Protein AF-A0A2V7TEQ4-F1 (afdb_monomer_lite)

Radius of gyration: 14.79 Å; chains: 1; bounding box: 34×39×38 Å

Structure (mmCIF, N/CA/C/O backbone):
data_AF-A0A2V7TEQ4-F1
#
_entry.id   AF-A0A2V7TEQ4-F1
#
loop_
_atom_site.group_PDB
_atom_site.id
_atom_site.type_symbol
_atom_site.label_atom_id
_atom_site.label_alt_id
_atom_site.label_comp_id
_atom_site.label_asym_id
_atom_site.label_entity_id
_atom_site.label_seq_id
_atom_site.pdbx_PDB_ins_code
_atom_site.Cartn_x
_atom_site.Cartn_y
_atom_site.Cartn_z
_atom_site.occupancy
_atom_site.B_iso_or_equiv
_atom_site.auth_seq_id
_atom_site.auth_comp_id
_atom_site.auth_asym_id
_atom_site.auth_atom_id
_atom_site.pdbx_PDB_model_num
ATOM 1 N N . PHE A 1 1 ? 14.696 -9.945 -0.277 1.00 48.03 1 PHE A N 1
ATOM 2 C CA . PHE A 1 1 ? 14.334 -10.786 0.882 1.00 48.03 1 PHE A CA 1
ATOM 3 C C . PHE A 1 1 ? 12.868 -10.539 1.222 1.00 48.03 1 PHE A C 1
ATOM 5 O O . PHE A 1 1 ? 12.491 -9.382 1.349 1.00 48.03 1 PHE A O 1
ATOM 12 N N . MET A 1 2 ? 12.035 -11.580 1.313 1.00 58.69 2 MET A N 1
ATOM 13 C CA . MET A 1 2 ? 10.658 -11.466 1.815 1.00 58.69 2 MET A CA 1
ATOM 14 C C . MET A 1 2 ? 10.621 -12.057 3.222 1.00 58.69 2 MET A C 1
ATOM 16 O O . MET A 1 2 ? 10.683 -13.272 3.383 1.00 58.69 2 MET A O 1
ATOM 20 N N . SER A 1 3 ? 10.546 -11.209 4.248 1.00 70.94 3 SER A N 1
ATOM 21 C CA . SER A 1 3 ? 10.303 -11.689 5.609 1.00 70.94 3 SER A CA 1
ATOM 22 C C . SER A 1 3 ? 8.837 -12.094 5.739 1.00 70.94 3 SER A C 1
ATOM 24 O O . SER A 1 3 ? 7.947 -11.245 5.646 1.00 70.94 3 SER A O 1
ATOM 26 N N . GLY A 1 4 ? 8.582 -13.382 5.985 1.00 75.25 4 GLY A N 1
ATOM 27 C CA . GLY A 1 4 ? 7.230 -13.884 6.244 1.00 75.25 4 GLY A CA 1
ATOM 28 C C . GLY A 1 4 ? 6.576 -13.202 7.449 1.00 75.25 4 GLY A C 1
ATOM 29 O O . GLY A 1 4 ? 5.376 -12.944 7.429 1.00 75.25 4 GLY A O 1
ATOM 30 N N . LEU A 1 5 ? 7.363 -12.824 8.464 1.00 74.81 5 LEU A N 1
ATOM 31 C CA . LEU A 1 5 ? 6.860 -12.107 9.638 1.00 74.81 5 LEU A CA 1
ATOM 32 C C . LEU A 1 5 ? 6.445 -10.670 9.302 1.00 74.81 5 LEU A C 1
ATOM 34 O O . LEU A 1 5 ? 5.394 -10.219 9.750 1.00 74.81 5 LEU A O 1
ATOM 38 N N . TYR A 1 6 ? 7.225 -9.963 8.477 1.00 82.25 6 TYR A N 1
ATOM 39 C CA . TYR A 1 6 ? 6.864 -8.610 8.047 1.00 82.25 6 TYR A CA 1
ATOM 40 C C . TYR A 1 6 ? 5.597 -8.615 7.186 1.00 82.25 6 TYR A C 1
ATOM 42 O O . TYR A 1 6 ? 4.725 -7.769 7.367 1.00 82.25 6 TYR A O 1
ATOM 50 N N . PHE A 1 7 ? 5.460 -9.590 6.281 1.00 86.25 7 PHE A N 1
ATOM 51 C CA . PHE A 1 7 ? 4.238 -9.745 5.493 1.00 86.25 7 PHE A CA 1
ATOM 52 C C . PHE A 1 7 ? 3.020 -10.054 6.372 1.00 86.25 7 PHE A C 1
ATOM 54 O O . PHE A 1 7 ? 2.007 -9.369 6.260 1.00 86.25 7 PHE A O 1
ATOM 61 N N . ARG A 1 8 ? 3.144 -11.008 7.305 1.00 86.69 8 ARG A N 1
ATOM 62 C CA . ARG A 1 8 ? 2.077 -11.332 8.265 1.00 86.69 8 ARG A CA 1
ATOM 63 C C . ARG A 1 8 ? 1.673 -10.131 9.115 1.00 86.69 8 ARG A C 1
ATOM 65 O O . ARG A 1 8 ? 0.485 -9.930 9.320 1.00 86.69 8 ARG A O 1
ATOM 72 N N . GLY A 1 9 ? 2.630 -9.316 9.563 1.00 92.44 9 GLY A N 1
ATOM 73 C CA . GLY A 1 9 ? 2.330 -8.097 10.316 1.00 92.44 9 GLY A CA 1
ATOM 74 C C . GLY A 1 9 ? 1.507 -7.091 9.519 1.00 92.44 9 GLY A C 1
ATOM 75 O O . GLY A 1 9 ? 0.514 -6.588 10.034 1.00 92.44 9 GLY A O 1
ATOM 76 N N . LYS A 1 10 ? 1.859 -6.863 8.247 1.00 94.31 10 LYS A N 1
ATOM 77 C CA . LYS A 1 10 ? 1.076 -6.002 7.345 1.00 94.31 10 LYS A CA 1
ATOM 78 C C . LYS A 1 10 ? -0.349 -6.511 7.176 1.00 94.31 10 LYS A C 1
ATOM 80 O O . LYS A 1 10 ? -1.282 -5.734 7.324 1.00 94.31 10 LYS A O 1
ATOM 85 N N . LEU A 1 11 ? -0.506 -7.805 6.892 1.00 94.81 11 LEU A N 1
ATOM 86 C CA . LEU A 1 11 ? -1.821 -8.390 6.645 1.00 94.81 11 LEU A CA 1
ATOM 87 C C . LEU A 1 11 ? -2.694 -8.395 7.905 1.00 94.81 11 LEU A C 1
ATOM 89 O O . LEU A 1 11 ? -3.860 -8.031 7.825 1.00 94.81 11 LEU A O 1
ATOM 93 N N . ALA A 1 12 ? -2.129 -8.742 9.066 1.00 95.81 12 ALA A N 1
ATOM 94 C CA . ALA A 1 12 ? -2.849 -8.722 10.339 1.00 95.81 12 ALA A CA 1
ATOM 95 C C . ALA A 1 12 ? -3.337 -7.312 10.697 1.00 95.81 12 ALA A C 1
ATOM 97 O O . ALA A 1 12 ? -4.482 -7.140 11.096 1.00 95.81 12 ALA A O 1
ATOM 98 N N . TYR A 1 13 ? -2.483 -6.304 10.513 1.00 97.69 13 TYR A N 1
ATOM 99 C CA . TYR A 1 13 ? -2.847 -4.914 10.759 1.00 97.69 13 TYR A CA 1
ATOM 100 C C . TYR A 1 13 ? -3.896 -4.409 9.765 1.00 97.69 13 TYR A C 1
ATOM 102 O O . TYR A 1 13 ? -4.918 -3.879 10.182 1.00 97.69 13 TYR A O 1
ATOM 110 N N . ALA A 1 14 ? -3.691 -4.629 8.462 1.00 97.12 14 ALA A N 1
ATOM 111 C CA . ALA A 1 14 ? -4.659 -4.232 7.442 1.00 97.12 14 ALA A CA 1
ATOM 112 C C . ALA A 1 14 ? -6.029 -4.883 7.679 1.00 97.12 14 ALA A C 1
ATOM 114 O O . ALA A 1 14 ? -7.043 -4.210 7.587 1.00 97.12 14 ALA A O 1
ATOM 115 N N . SER A 1 15 ? -6.063 -6.161 8.065 1.00 96.25 15 SER A N 1
ATOM 116 C CA . SER A 1 15 ? -7.318 -6.867 8.367 1.00 96.25 15 SER A CA 1
ATOM 117 C C . SER A 1 15 ? -8.034 -6.321 9.605 1.00 96.25 15 SER A C 1
ATOM 119 O O . SER A 1 15 ? -9.249 -6.433 9.693 1.00 96.25 15 SER A O 1
ATOM 121 N N . ALA A 1 16 ? -7.297 -5.756 10.565 1.00 97.50 16 ALA A N 1
ATOM 122 C CA . ALA A 1 16 ? -7.873 -5.211 11.791 1.00 97.50 16 ALA A CA 1
ATOM 123 C C . ALA A 1 16 ? -8.455 -3.799 11.613 1.00 97.50 16 ALA A C 1
ATOM 125 O O . ALA A 1 16 ? -9.389 -3.448 12.328 1.00 97.50 16 ALA A O 1
ATOM 126 N N . PHE A 1 17 ? -7.900 -2.996 10.696 1.00 97.75 17 PHE A N 1
ATOM 127 C CA . PHE A 1 17 ? -8.203 -1.560 10.608 1.00 97.75 17 PHE A CA 1
ATOM 128 C C . PHE A 1 17 ? -8.686 -1.082 9.231 1.00 97.75 17 PHE A C 1
ATOM 130 O O . PHE A 1 17 ? -9.100 0.066 9.107 1.00 97.75 17 PHE A O 1
ATOM 137 N N . ALA A 1 18 ? -8.649 -1.912 8.182 1.00 96.12 18 ALA A N 1
ATOM 138 C CA . ALA A 1 18 ? -9.188 -1.509 6.887 1.00 96.12 18 ALA A CA 1
ATOM 139 C C . ALA A 1 18 ? -10.696 -1.235 6.992 1.00 96.12 18 ALA A C 1
ATOM 141 O O . ALA A 1 18 ? -11.470 -2.107 7.380 1.00 96.12 18 ALA A O 1
ATOM 142 N N . ASN A 1 19 ? -11.097 -0.032 6.584 1.00 95.50 19 ASN A N 1
ATOM 143 C CA . ASN A 1 19 ? -12.488 0.401 6.499 1.00 95.50 19 ASN A CA 1
ATOM 144 C C . ASN A 1 19 ? -12.773 0.933 5.081 1.00 95.50 19 ASN A C 1
ATOM 146 O O . ASN A 1 19 ? -12.804 2.149 4.879 1.00 95.50 19 ASN A O 1
ATOM 150 N N . PRO A 1 20 ? -12.843 0.047 4.069 1.00 93.94 20 PRO A N 1
ATOM 151 C CA . PRO A 1 20 ? -13.068 0.460 2.689 1.00 93.94 20 PRO A CA 1
ATOM 152 C C . PRO A 1 20 ? -14.452 1.095 2.485 1.00 93.94 20 PRO A C 1
ATOM 154 O O . PRO A 1 20 ? -15.415 0.629 3.095 1.00 93.94 20 PRO A O 1
ATOM 157 N N . PRO A 1 21 ? -14.587 2.068 1.564 1.00 90.62 21 PRO A N 1
ATOM 158 C CA . PRO A 1 21 ? -15.889 2.462 1.032 1.00 90.62 21 PRO A CA 1
ATOM 159 C C . PRO A 1 21 ? -16.623 1.277 0.391 1.00 90.62 21 PRO A C 1
ATOM 161 O O . PRO A 1 21 ? -15.996 0.312 -0.062 1.00 90.62 21 PRO A O 1
ATOM 164 N N . ASP A 1 22 ? -17.949 1.376 0.290 1.00 86.81 22 ASP A N 1
ATOM 165 C CA . ASP A 1 22 ? -18.775 0.341 -0.334 1.00 86.81 22 ASP A CA 1
ATOM 166 C C . ASP A 1 22 ? -18.279 -0.000 -1.750 1.00 86.81 22 ASP A C 1
ATOM 168 O O . ASP A 1 22 ? -18.045 0.869 -2.590 1.00 86.81 22 ASP A O 1
ATOM 172 N N . GLY A 1 23 ? -18.110 -1.297 -2.020 1.00 82.81 23 GLY A N 1
ATOM 173 C CA . GLY A 1 23 ? -17.619 -1.798 -3.308 1.00 82.81 23 GLY A CA 1
ATOM 174 C C . GLY A 1 23 ? -16.093 -1.807 -3.477 1.00 82.81 23 GLY A C 1
ATOM 175 O O . GLY A 1 23 ? -15.613 -2.337 -4.480 1.00 82.81 23 GLY A O 1
ATOM 176 N N . CYS A 1 24 ? -15.321 -1.300 -2.509 1.00 86.31 24 CYS A N 1
ATOM 177 C CA . CYS A 1 24 ? -13.861 -1.425 -2.494 1.00 86.31 24 CYS A CA 1
ATOM 178 C C . CYS A 1 24 ? -13.407 -2.720 -1.795 1.00 86.31 24 CYS A C 1
ATOM 180 O O . CYS A 1 24 ? -13.965 -3.127 -0.781 1.00 86.31 24 CYS A O 1
ATOM 182 N N . LEU A 1 25 ? -12.324 -3.341 -2.281 1.00 82.00 25 LEU A N 1
ATOM 183 C CA . LEU A 1 25 ? -11.734 -4.541 -1.653 1.00 82.00 25 LEU A CA 1
ATOM 184 C C . LEU A 1 25 ? -10.993 -4.242 -0.332 1.00 82.00 25 LEU A C 1
ATOM 186 O O . LEU A 1 25 ? -10.750 -5.149 0.462 1.00 82.00 25 LEU A O 1
ATOM 190 N N . GLY A 1 26 ? -10.588 -2.988 -0.110 1.00 92.56 26 GLY A N 1
ATOM 191 C CA . GLY A 1 26 ? -9.902 -2.511 1.097 1.00 92.56 26 GLY A CA 1
ATOM 192 C C . GLY A 1 26 ? -8.420 -2.864 1.193 1.00 92.56 26 GLY A C 1
ATOM 193 O O . GLY A 1 26 ? -7.595 -1.970 1.374 1.00 92.56 26 GLY A O 1
ATOM 194 N N . ILE A 1 27 ? -8.051 -4.141 1.056 1.00 96.25 27 ILE A N 1
ATOM 195 C CA . ILE A 1 27 ? -6.661 -4.596 1.210 1.00 96.25 27 ILE A CA 1
ATOM 196 C C . ILE A 1 27 ? -6.068 -4.968 -0.147 1.00 96.25 27 ILE A C 1
ATOM 198 O O . ILE A 1 27 ? -6.585 -5.828 -0.860 1.00 96.25 27 ILE A O 1
ATOM 202 N N . HIS A 1 28 ? -4.922 -4.366 -0.468 1.00 95.69 28 HIS A N 1
ATOM 203 C CA . HIS A 1 28 ? -4.198 -4.609 -1.712 1.00 95.69 28 HIS A CA 1
ATOM 204 C C . HIS A 1 28 ? 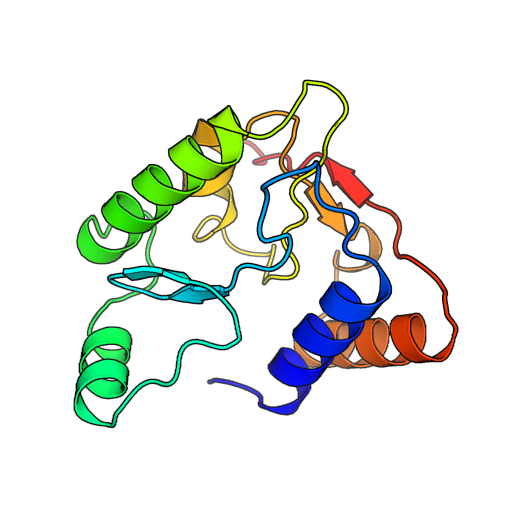-2.722 -4.931 -1.458 1.00 95.69 28 HIS A C 1
ATOM 206 O O . HIS A 1 28 ? -2.060 -4.327 -0.612 1.00 95.69 28 HIS A O 1
ATOM 212 N N . VAL A 1 29 ? -2.181 -5.864 -2.239 1.00 94.94 29 VAL A N 1
ATOM 213 C CA . VAL A 1 29 ? -0.762 -6.222 -2.270 1.00 94.94 29 VAL A CA 1
ATOM 214 C C . VAL A 1 29 ? -0.160 -5.722 -3.579 1.00 94.94 29 VAL A C 1
ATOM 216 O O . VAL A 1 29 ? -0.646 -6.060 -4.656 1.00 94.94 29 VAL A O 1
ATOM 219 N N . ILE A 1 30 ? 0.923 -4.945 -3.493 1.00 95.06 30 ILE A N 1
ATOM 220 C CA . ILE A 1 30 ? 1.709 -4.549 -4.668 1.00 95.06 30 ILE A CA 1
ATOM 221 C C . ILE A 1 30 ? 2.490 -5.769 -5.159 1.00 95.06 30 ILE A C 1
ATOM 223 O O . ILE A 1 30 ? 3.366 -6.281 -4.456 1.00 95.06 30 ILE A O 1
ATOM 227 N N . VAL A 1 31 ? 2.189 -6.212 -6.376 1.00 95.31 31 VAL A N 1
ATOM 228 C CA . VAL A 1 31 ? 2.802 -7.378 -7.010 1.00 95.31 31 VAL A CA 1
ATOM 229 C C . VAL A 1 31 ? 3.512 -6.939 -8.296 1.00 95.31 31 VAL A C 1
ATOM 231 O O . VAL A 1 31 ? 2.846 -6.554 -9.263 1.00 95.31 31 VAL A O 1
ATOM 234 N N . PRO A 1 32 ? 4.857 -6.999 -8.351 1.00 95.38 32 PRO A N 1
ATOM 235 C CA . PRO A 1 32 ? 5.616 -6.627 -9.543 1.00 95.38 32 PRO A CA 1
ATOM 236 C C . PRO A 1 32 ? 5.139 -7.360 -10.801 1.00 95.38 32 PRO A C 1
ATOM 238 O O . PRO A 1 32 ? 4.971 -8.580 -10.796 1.00 95.38 32 PRO A O 1
ATOM 241 N N . GLY A 1 33 ? 4.881 -6.608 -11.873 1.00 95.94 33 GLY A N 1
ATOM 242 C CA . GLY A 1 33 ? 4.329 -7.147 -13.120 1.00 95.94 33 GLY A CA 1
ATOM 243 C C . GLY A 1 33 ? 2.811 -7.338 -13.137 1.00 95.94 33 GLY A C 1
ATOM 244 O O . GLY A 1 33 ? 2.274 -7.660 -14.194 1.00 95.94 33 GLY A O 1
ATOM 245 N N . ARG A 1 34 ? 2.111 -7.164 -12.007 1.00 96.19 34 ARG A N 1
ATOM 246 C CA . ARG A 1 34 ? 0.656 -7.384 -11.912 1.00 96.19 34 ARG A CA 1
ATOM 247 C C . ARG A 1 34 ? -0.143 -6.223 -11.330 1.00 96.19 34 ARG A C 1
ATOM 249 O O . ARG A 1 34 ? -1.324 -6.147 -11.641 1.00 96.19 34 ARG A O 1
ATOM 256 N N . GLY A 1 35 ? 0.491 -5.321 -10.578 1.00 96.50 35 GLY A N 1
ATOM 257 C CA . GLY A 1 35 ? -0.156 -4.133 -10.017 1.00 96.50 35 GLY A CA 1
ATOM 258 C C . GLY A 1 35 ? -0.673 -4.376 -8.601 1.00 96.50 35 GLY A C 1
ATOM 259 O O . GLY A 1 35 ? 0.082 -4.873 -7.762 1.00 96.50 35 GLY A O 1
ATOM 260 N N . LEU A 1 36 ? -1.927 -4.017 -8.327 1.00 96.00 36 LEU A N 1
ATOM 261 C CA . LEU A 1 36 ? -2.574 -4.207 -7.025 1.00 96.00 36 LEU A CA 1
ATOM 262 C C . LEU A 1 36 ? -3.428 -5.480 -7.039 1.00 96.00 36 LEU A C 1
ATOM 264 O O . LEU A 1 36 ? -4.433 -5.567 -7.736 1.00 96.00 36 LEU A O 1
ATOM 268 N N . CYS A 1 37 ? -3.041 -6.477 -6.246 1.00 95.31 37 CYS A N 1
ATOM 269 C CA . CYS A 1 37 ? -3.747 -7.757 -6.132 1.00 95.31 37 CYS A CA 1
ATOM 270 C C . CYS A 1 37 ? -4.454 -7.890 -4.776 1.00 95.31 37 CYS A C 1
ATOM 272 O O . CYS A 1 37 ? -3.972 -7.353 -3.779 1.00 95.31 37 CYS A O 1
ATOM 274 N N . SER A 1 38 ? -5.552 -8.653 -4.718 1.00 92.88 3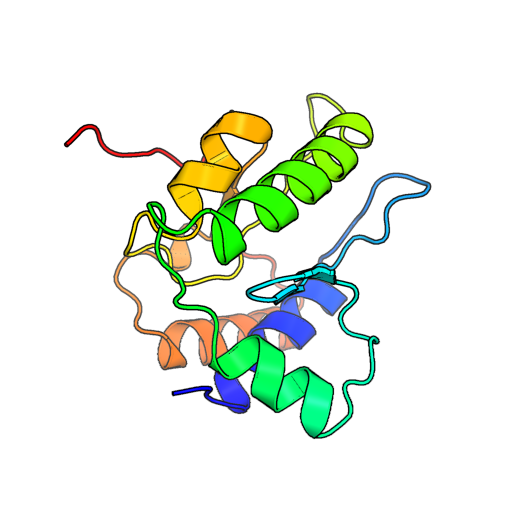8 SER A N 1
ATOM 275 C CA . SER A 1 38 ? -6.114 -9.096 -3.433 1.00 92.88 38 SER A CA 1
ATOM 276 C C . SER A 1 38 ? -5.096 -9.980 -2.686 1.00 92.88 38 SER A C 1
ATOM 278 O O . SER A 1 38 ? -4.370 -10.744 -3.337 1.00 92.88 38 SER A O 1
ATOM 280 N N . PRO A 1 39 ? -5.025 -9.906 -1.341 1.00 91.56 39 PRO A N 1
ATOM 281 C CA . PRO A 1 39 ? -4.197 -10.810 -0.543 1.00 91.56 39 PRO A CA 1
ATOM 282 C C . PRO A 1 39 ? -4.591 -12.291 -0.685 1.00 91.56 39 PRO A C 1
ATOM 284 O O . PRO A 1 39 ? -3.758 -13.150 -0.404 1.00 91.56 39 PRO A O 1
ATOM 287 N N . ASP A 1 40 ? -5.804 -12.588 -1.160 1.00 90.06 40 ASP A N 1
ATOM 288 C CA . ASP A 1 40 ? -6.326 -13.952 -1.324 1.00 90.06 40 ASP A CA 1
ATOM 289 C C . ASP A 1 40 ? -5.948 -14.590 -2.670 1.00 90.06 40 ASP A C 1
ATOM 291 O O . ASP A 1 40 ? -6.241 -15.761 -2.923 1.00 90.06 40 ASP A O 1
ATOM 295 N N . VAL A 1 41 ? -5.290 -13.839 -3.562 1.00 90.12 41 VAL A N 1
ATOM 296 C CA . VAL A 1 41 ? -4.833 -14.368 -4.852 1.00 90.12 41 VAL A CA 1
ATOM 297 C C . VAL A 1 41 ? -3.758 -15.429 -4.624 1.00 90.12 41 VAL A C 1
ATOM 299 O O . VAL A 1 41 ? -2.621 -15.131 -4.252 1.00 90.12 41 VAL A O 1
ATOM 302 N N . VAL A 1 42 ? -4.097 -16.682 -4.925 1.00 88.94 42 VAL A N 1
ATOM 303 C CA . VAL A 1 42 ? -3.141 -17.791 -4.924 1.00 88.94 42 VAL A CA 1
ATOM 304 C C . VAL A 1 42 ? -2.284 -17.722 -6.185 1.00 88.94 42 VAL A C 1
ATOM 306 O O . VAL A 1 42 ? -2.791 -17.720 -7.307 1.00 88.94 42 VAL A O 1
ATOM 309 N N . MET A 1 43 ? -0.964 -17.679 -6.002 1.00 90.38 43 MET A N 1
ATOM 310 C CA . MET A 1 43 ? 0.000 -17.744 -7.096 1.00 90.38 43 MET A CA 1
ATOM 311 C C . MET A 1 43 ? 0.622 -19.127 -7.187 1.00 90.38 43 MET A C 1
ATOM 313 O O . MET A 1 43 ? 1.158 -19.646 -6.207 1.00 90.38 43 MET A O 1
ATOM 317 N N . ASP A 1 44 ? 0.607 -19.693 -8.389 1.00 92.50 44 ASP A N 1
ATOM 318 C CA . ASP A 1 44 ? 1.398 -20.874 -8.688 1.00 92.50 44 ASP A CA 1
ATOM 319 C C . ASP A 1 44 ? 2.894 -20.528 -8.819 1.00 92.50 44 ASP A C 1
ATOM 321 O O . ASP A 1 44 ? 3.339 -19.374 -8.747 1.00 92.50 44 ASP A O 1
ATOM 325 N N . ARG A 1 45 ? 3.705 -21.569 -8.999 1.00 94.06 45 ARG A N 1
ATOM 326 C CA . ARG A 1 45 ? 5.161 -21.444 -9.097 1.00 94.06 45 ARG A CA 1
ATOM 327 C C . ARG A 1 45 ? 5.592 -20.552 -10.261 1.00 94.06 45 ARG A C 1
ATOM 329 O O . ARG A 1 45 ? 6.560 -19.802 -10.125 1.00 94.06 45 ARG A O 1
ATOM 336 N N . ASP A 1 46 ? 4.926 -20.657 -11.404 1.00 94.56 46 ASP A N 1
ATOM 337 C CA . ASP A 1 46 ? 5.326 -19.927 -12.604 1.00 94.56 46 ASP A CA 1
ATOM 338 C C . ASP A 1 46 ? 4.899 -18.457 -12.519 1.00 94.56 46 ASP A C 1
ATOM 340 O O . ASP A 1 46 ? 5.671 -17.572 -12.893 1.00 94.56 46 ASP A O 1
ATOM 344 N N . GLY A 1 47 ? 3.767 -18.174 -11.874 1.00 93.44 47 GLY A N 1
ATOM 345 C CA . GLY A 1 47 ? 3.358 -16.843 -11.449 1.00 93.44 47 GLY A CA 1
ATOM 346 C C . GLY A 1 47 ? 4.371 -16.201 -10.505 1.00 93.44 47 GLY A C 1
ATOM 347 O O . GLY A 1 47 ? 4.816 -15.083 -10.767 1.00 93.44 47 GLY A O 1
ATOM 348 N N . LEU A 1 48 ? 4.817 -16.911 -9.466 1.00 92.12 48 LEU A N 1
ATOM 349 C CA . LEU A 1 48 ? 5.832 -16.392 -8.543 1.00 92.12 48 LEU A CA 1
ATOM 350 C C . LEU A 1 48 ? 7.174 -16.126 -9.248 1.00 92.12 48 LEU A C 1
ATOM 352 O O . LEU A 1 48 ? 7.822 -15.108 -8.995 1.00 92.12 48 LEU A O 1
ATOM 356 N N . ARG A 1 49 ? 7.582 -17.004 -10.174 1.00 94.62 49 ARG A N 1
ATOM 357 C CA . ARG A 1 49 ? 8.777 -16.794 -11.012 1.00 94.62 49 ARG A CA 1
ATOM 358 C C . ARG A 1 49 ? 8.637 -15.576 -11.918 1.00 94.62 49 ARG A C 1
ATOM 360 O O . ARG A 1 49 ? 9.618 -14.860 -12.098 1.00 94.62 49 ARG A O 1
ATOM 367 N N . ALA A 1 50 ? 7.456 -15.336 -12.484 1.00 94.75 50 ALA A N 1
ATOM 368 C CA . ALA A 1 50 ? 7.198 -14.152 -13.295 1.00 94.75 50 ALA A CA 1
ATOM 369 C C . ALA A 1 50 ? 7.326 -12.871 -12.458 1.00 94.75 50 ALA A C 1
ATOM 371 O O . ALA A 1 50 ? 8.013 -11.945 -12.880 1.00 94.75 50 ALA A O 1
ATOM 372 N N . VAL A 1 51 ? 6.761 -12.857 -11.245 1.00 93.94 51 VAL A N 1
ATOM 373 C CA . VAL A 1 51 ? 6.890 -11.731 -10.304 1.00 93.94 51 VAL A CA 1
ATOM 374 C C . VAL A 1 51 ? 8.356 -11.463 -9.959 1.00 93.94 51 VAL A C 1
ATOM 376 O O . VAL A 1 51 ? 8.814 -10.327 -10.034 1.00 93.94 51 VAL A O 1
ATOM 379 N N . ALA A 1 52 ? 9.126 -12.510 -9.649 1.00 93.25 52 ALA A N 1
ATOM 380 C CA . ALA A 1 52 ? 10.541 -12.381 -9.294 1.00 93.25 52 ALA A CA 1
ATOM 381 C C . ALA A 1 52 ? 11.424 -11.822 -10.427 1.00 93.25 52 ALA A C 1
ATOM 383 O O . ALA A 1 52 ? 12.512 -11.317 -10.158 1.00 93.25 52 ALA A O 1
ATOM 384 N N . ARG A 1 53 ? 10.975 -11.906 -11.687 1.00 95.75 53 ARG A N 1
ATOM 385 C CA . ARG A 1 53 ? 11.690 -11.387 -12.866 1.00 95.75 53 ARG A CA 1
ATOM 386 C C . ARG A 1 53 ? 11.436 -9.907 -13.138 1.00 95.75 53 ARG A C 1
ATOM 388 O O . ARG A 1 53 ? 12.039 -9.376 -14.068 1.00 95.75 53 ARG A O 1
ATOM 395 N N . VAL A 1 54 ? 10.550 -9.252 -12.389 1.00 96.31 54 VAL A N 1
ATOM 396 C CA . VAL A 1 54 ? 10.240 -7.830 -12.565 1.00 96.31 54 VAL A CA 1
ATOM 397 C C . VAL A 1 54 ? 10.922 -7.023 -11.454 1.00 96.31 54 VAL A C 1
ATOM 399 O O . VAL A 1 54 ? 10.476 -7.078 -10.307 1.00 96.31 54 VAL A O 1
ATOM 402 N N . PRO A 1 55 ? 11.992 -6.266 -11.766 1.00 94.25 55 PRO A N 1
ATOM 403 C CA . PRO A 1 55 ? 12.613 -5.355 -10.810 1.00 94.25 55 PRO A CA 1
ATOM 404 C C . PRO A 1 55 ? 11.619 -4.326 -10.268 1.00 94.25 55 PRO A C 1
ATOM 406 O O . PRO A 1 55 ? 10.843 -3.751 -11.033 1.00 94.25 55 PRO A O 1
ATOM 409 N N . VAL A 1 56 ? 11.668 -4.087 -8.956 1.00 92.62 56 VAL A N 1
ATOM 410 C CA . VAL A 1 56 ? 10.879 -3.046 -8.281 1.00 92.62 56 VAL A CA 1
ATOM 411 C C . VAL A 1 56 ? 11.638 -1.729 -8.368 1.00 92.62 56 VAL A C 1
ATOM 413 O O . VAL A 1 56 ? 12.447 -1.420 -7.492 1.00 92.62 56 VAL A O 1
ATOM 416 N N . ASP A 1 57 ? 11.385 -1.000 -9.445 1.00 91.88 57 ASP A N 1
ATOM 417 C CA . ASP A 1 57 ? 12.137 0.182 -9.857 1.00 91.88 57 ASP A CA 1
ATOM 418 C C . ASP A 1 57 ? 11.179 1.192 -10.526 1.00 91.88 57 ASP A C 1
ATOM 420 O O . ASP A 1 57 ? 10.454 0.771 -11.434 1.00 91.88 57 ASP A O 1
ATOM 424 N N . PRO A 1 58 ? 11.126 2.472 -10.094 1.00 89.69 58 PRO A N 1
ATOM 425 C CA . PRO A 1 58 ? 10.300 3.507 -10.729 1.00 89.69 58 PRO A CA 1
ATOM 426 C C . PRO A 1 58 ? 10.454 3.607 -12.252 1.00 89.69 58 PRO A C 1
ATOM 428 O O . PRO A 1 58 ? 9.466 3.835 -12.952 1.00 89.69 58 PRO A O 1
ATOM 431 N N . ASP A 1 59 ? 11.656 3.370 -12.779 1.00 91.00 59 ASP A N 1
ATOM 432 C CA . ASP A 1 59 ? 11.940 3.505 -14.211 1.00 91.00 59 ASP A CA 1
ATOM 433 C C . ASP A 1 59 ? 11.507 2.268 -15.013 1.00 91.00 59 ASP A C 1
ATOM 435 O O . ASP A 1 59 ? 11.426 2.275 -16.248 1.00 91.00 59 ASP A O 1
ATOM 439 N N . ASN A 1 60 ? 11.176 1.172 -14.327 1.00 95.38 60 ASN A N 1
ATOM 440 C CA . ASN A 1 60 ? 10.740 -0.057 -14.963 1.00 95.38 60 ASN A CA 1
ATOM 441 C C . ASN A 1 60 ? 9.230 -0.045 -15.240 1.00 95.38 60 ASN A C 1
ATOM 443 O O . ASN A 1 60 ? 8.418 -0.405 -14.386 1.00 95.38 60 ASN A O 1
ATOM 447 N N . ARG A 1 61 ? 8.855 0.229 -16.493 1.00 96.06 61 ARG A N 1
ATOM 448 C CA . ARG A 1 61 ? 7.456 0.201 -16.969 1.00 96.06 61 ARG A CA 1
ATOM 449 C C . ARG A 1 61 ? 6.716 -1.107 -16.694 1.00 96.06 61 ARG A C 1
ATOM 451 O O . ARG A 1 61 ? 5.532 -1.088 -16.381 1.00 96.06 61 ARG A O 1
ATOM 458 N N . ARG A 1 62 ? 7.401 -2.261 -16.712 1.00 96.75 62 ARG A N 1
ATOM 459 C CA . ARG A 1 62 ? 6.761 -3.549 -16.362 1.00 96.75 62 ARG A CA 1
ATOM 460 C C . ARG A 1 62 ? 6.302 -3.598 -14.905 1.00 96.75 62 ARG A C 1
ATOM 462 O O . ARG A 1 62 ? 5.435 -4.397 -14.569 1.00 96.75 62 ARG A O 1
ATOM 469 N N . TYR A 1 63 ? 6.899 -2.786 -14.042 1.00 96.38 63 TYR A N 1
ATOM 470 C CA . TYR A 1 63 ? 6.471 -2.600 -12.666 1.00 96.38 63 TYR A CA 1
ATOM 471 C C . TYR A 1 63 ? 5.473 -1.440 -12.536 1.00 96.38 63 TYR A C 1
ATOM 473 O O . TYR A 1 63 ? 4.418 -1.628 -11.928 1.00 96.38 63 TYR A O 1
ATOM 481 N N . THR A 1 64 ? 5.765 -0.273 -13.117 1.00 96.44 64 THR A N 1
ATOM 482 C CA . THR A 1 64 ? 4.967 0.940 -12.893 1.00 96.44 64 THR A CA 1
ATOM 483 C C . THR A 1 64 ? 3.655 0.986 -13.665 1.00 96.44 64 THR A C 1
ATOM 485 O O . THR A 1 64 ? 2.664 1.419 -13.085 1.00 96.44 64 THR A O 1
ATOM 488 N N . ASP A 1 65 ? 3.589 0.497 -14.904 1.00 97.38 65 ASP A N 1
ATOM 489 C CA . ASP A 1 65 ? 2.359 0.527 -15.708 1.00 97.38 65 ASP A CA 1
ATOM 490 C C . ASP A 1 65 ? 1.186 -0.207 -15.023 1.00 97.38 65 ASP A C 1
ATOM 492 O O . ASP A 1 65 ? 0.131 0.409 -14.834 1.00 97.38 65 ASP A O 1
ATOM 496 N N . PRO A 1 66 ? 1.320 -1.480 -14.583 1.00 97.94 66 PRO A N 1
ATOM 497 C CA . PRO A 1 66 ? 0.215 -2.158 -13.911 1.00 97.94 66 PRO A CA 1
ATOM 498 C C . PRO A 1 66 ? -0.094 -1.553 -12.535 1.00 97.94 66 PRO A C 1
ATOM 500 O O . PRO A 1 66 ? -1.257 -1.509 -12.141 1.00 97.94 66 PRO A O 1
ATOM 503 N N . LEU A 1 67 ? 0.913 -1.043 -11.815 1.00 97.69 67 LEU A N 1
ATOM 504 C CA . LEU A 1 67 ? 0.699 -0.379 -10.527 1.00 97.69 67 LEU A CA 1
ATOM 505 C C . LEU A 1 67 ? -0.106 0.917 -10.686 1.00 97.69 67 LEU A C 1
ATOM 507 O O . LEU A 1 67 ? -1.071 1.121 -9.957 1.00 97.69 67 LEU A O 1
ATOM 511 N N . ARG A 1 68 ? 0.256 1.766 -11.653 1.00 97.69 68 ARG A N 1
ATOM 512 C CA . ARG A 1 68 ? -0.440 3.028 -11.943 1.00 97.69 68 ARG A CA 1
ATOM 513 C C . ARG A 1 68 ? -1.860 2.782 -12.443 1.00 97.69 68 ARG A C 1
ATOM 515 O O . ARG A 1 68 ? -2.775 3.467 -11.998 1.00 97.69 68 ARG A O 1
ATOM 522 N N . ARG A 1 69 ? -2.059 1.783 -13.315 1.00 97.81 69 ARG A N 1
ATOM 523 C CA . ARG A 1 69 ? -3.393 1.366 -13.781 1.00 97.81 69 ARG A CA 1
ATOM 524 C C . ARG A 1 69 ? -4.307 1.044 -12.602 1.00 97.81 69 ARG A C 1
ATOM 526 O O . ARG A 1 69 ? -5.398 1.597 -12.506 1.00 97.81 69 ARG A O 1
ATOM 533 N N . ASP A 1 70 ? -3.862 0.174 -11.701 1.00 97.75 70 ASP A N 1
ATOM 534 C CA . ASP A 1 70 ? -4.712 -0.268 -10.596 1.00 97.75 70 ASP A CA 1
ATOM 535 C C . ASP A 1 70 ? -4.854 0.811 -9.516 1.00 97.75 70 ASP A C 1
ATOM 537 O O . ASP A 1 70 ? -5.921 0.947 -8.922 1.00 97.75 70 ASP A O 1
ATOM 541 N N . ALA A 1 71 ? -3.826 1.638 -9.303 1.00 96.69 71 ALA A N 1
ATOM 542 C CA . ALA A 1 71 ? -3.930 2.819 -8.452 1.00 96.69 71 ALA A CA 1
ATOM 543 C C . ALA A 1 71 ? -4.963 3.821 -8.989 1.00 96.69 71 ALA A C 1
ATOM 545 O O . ALA A 1 71 ? -5.662 4.442 -8.194 1.00 96.69 71 ALA A O 1
ATOM 546 N N . ALA A 1 72 ? -5.102 3.961 -10.312 1.00 97.25 72 ALA A N 1
ATOM 547 C CA . ALA A 1 72 ? -6.105 4.835 -10.918 1.00 97.25 72 ALA A CA 1
ATOM 548 C C . ALA A 1 72 ? -7.525 4.281 -10.731 1.00 97.25 72 ALA A C 1
ATOM 550 O O . ALA A 1 72 ? -8.448 5.040 -10.441 1.00 97.25 72 ALA A O 1
ATOM 551 N N . LEU A 1 73 ? -7.692 2.957 -10.825 1.00 95.75 73 LEU A N 1
ATOM 552 C CA . LEU A 1 73 ? -8.958 2.294 -10.502 1.00 95.75 73 LEU A CA 1
ATOM 553 C C . LEU A 1 73 ? -9.327 2.485 -9.027 1.00 95.75 73 LEU A C 1
ATOM 555 O O . LEU A 1 73 ? -10.461 2.849 -8.732 1.00 95.75 73 LEU A O 1
ATOM 559 N N . LEU A 1 74 ? -8.365 2.318 -8.115 1.00 95.00 74 LEU A N 1
ATOM 560 C CA . LEU A 1 74 ? -8.560 2.599 -6.693 1.00 95.00 74 LEU A CA 1
ATOM 561 C C . LEU A 1 74 ? -8.925 4.075 -6.469 1.00 95.00 74 LEU A C 1
ATOM 563 O O . LEU A 1 74 ? -9.899 4.381 -5.793 1.00 95.00 74 LEU A O 1
ATOM 567 N N . ALA A 1 75 ? -8.192 5.001 -7.088 1.00 95.00 75 ALA A N 1
ATOM 568 C CA . ALA A 1 75 ? -8.428 6.439 -6.986 1.00 95.00 75 ALA A CA 1
ATOM 569 C C . ALA A 1 75 ? -9.837 6.859 -7.438 1.00 95.00 75 ALA A C 1
ATOM 571 O O . ALA A 1 75 ? -10.365 7.836 -6.908 1.00 95.00 75 ALA A O 1
ATOM 572 N N . ALA A 1 76 ? -10.435 6.149 -8.397 1.00 94.69 76 ALA A N 1
ATOM 573 C CA . ALA A 1 76 ? -11.798 6.401 -8.860 1.00 94.69 76 ALA A CA 1
ATOM 574 C C . ALA A 1 76 ? -12.876 5.947 -7.859 1.00 94.69 76 ALA A C 1
ATOM 576 O O . ALA A 1 76 ? -14.002 6.431 -7.927 1.00 94.69 76 ALA A O 1
ATOM 577 N N . GLN A 1 77 ? -12.539 5.034 -6.944 1.00 93.44 77 GLN A N 1
ATOM 578 C CA . GLN A 1 77 ? -13.457 4.516 -5.924 1.00 93.44 77 GLN A CA 1
ATOM 579 C C . GLN A 1 77 ? -13.384 5.289 -4.599 1.00 93.44 77 GLN A C 1
ATOM 581 O O . GLN A 1 77 ? -14.297 5.195 -3.787 1.00 93.44 77 GLN A O 1
ATOM 586 N N . LEU A 1 78 ? -12.314 6.056 -4.379 1.00 93.31 78 LEU A N 1
ATOM 587 C CA . LEU A 1 78 ? -12.104 6.823 -3.152 1.00 93.31 78 LEU A CA 1
ATOM 588 C C . LEU A 1 78 ? -12.735 8.219 -3.236 1.00 93.31 78 LEU A C 1
ATOM 590 O O . LEU A 1 78 ? -12.504 8.967 -4.191 1.00 93.31 78 LEU A O 1
ATOM 594 N N . HIS A 1 79 ? -13.433 8.627 -2.185 1.00 92.19 79 HIS A N 1
ATOM 595 C CA . HIS A 1 79 ? -13.877 9.997 -1.960 1.00 92.19 79 HIS A CA 1
ATOM 596 C C . HIS A 1 79 ? -12.725 10.902 -1.494 1.00 92.19 79 HIS A C 1
ATOM 598 O O . HIS A 1 79 ? -11.625 10.452 -1.172 1.00 92.19 79 HIS A O 1
ATOM 604 N N . ALA A 1 80 ? -12.967 12.216 -1.452 1.00 88.75 80 ALA A N 1
ATOM 605 C CA . ALA A 1 80 ? -11.954 13.198 -1.051 1.00 88.75 80 ALA A CA 1
ATOM 606 C C . ALA A 1 80 ? -11.496 13.054 0.414 1.00 88.75 80 ALA A C 1
ATOM 608 O O . ALA A 1 80 ? -10.380 13.451 0.735 1.00 88.75 80 ALA A O 1
ATOM 609 N N . GLY A 1 81 ? -12.351 12.503 1.284 1.00 90.31 81 GLY A N 1
ATOM 610 C CA . GLY A 1 81 ? -12.040 12.249 2.694 1.00 90.31 81 GLY A CA 1
ATOM 611 C C . GLY A 1 81 ? -11.391 10.891 2.969 1.00 90.31 81 GLY A C 1
ATOM 612 O O . GLY A 1 81 ? -10.983 10.649 4.101 1.00 90.31 81 GLY A O 1
ATOM 613 N N . ASP A 1 82 ? -11.289 10.019 1.963 1.00 94.81 82 ASP A N 1
ATOM 614 C CA . ASP A 1 82 ? -10.753 8.672 2.146 1.00 94.81 82 ASP A CA 1
ATOM 615 C C . ASP A 1 82 ? -9.224 8.656 2.078 1.00 94.81 82 ASP A C 1
ATOM 617 O O . ASP A 1 82 ? -8.587 9.494 1.432 1.00 94.81 82 ASP A O 1
ATOM 621 N N . ALA A 1 83 ? -8.626 7.639 2.698 1.00 95.12 83 ALA A N 1
ATOM 622 C CA . ALA A 1 83 ? -7.185 7.438 2.712 1.00 95.12 83 ALA A CA 1
ATOM 623 C C . ALA A 1 83 ? -6.806 6.041 2.210 1.00 95.12 83 ALA A C 1
ATOM 625 O O . ALA A 1 83 ? -7.292 5.025 2.702 1.00 95.12 83 ALA A O 1
ATOM 626 N N . ALA A 1 84 ? -5.858 5.991 1.275 1.00 96.62 84 ALA A N 1
ATOM 627 C CA . ALA A 1 84 ? -5.129 4.778 0.931 1.00 96.62 84 ALA A CA 1
ATOM 628 C C . ALA A 1 84 ? -3.823 4.741 1.735 1.00 96.62 84 ALA A C 1
ATOM 630 O O . ALA A 1 84 ? -2.962 5.606 1.569 1.00 96.62 84 ALA A O 1
ATOM 631 N N . VAL A 1 85 ? -3.656 3.740 2.601 1.00 96.81 85 VAL A N 1
ATOM 632 C CA . VAL A 1 85 ? -2.504 3.657 3.513 1.00 96.81 85 VAL A CA 1
ATOM 633 C C . VAL A 1 85 ? -1.459 2.670 2.991 1.00 96.81 85 VAL A C 1
ATOM 635 O O . VAL A 1 85 ? -1.690 1.461 2.923 1.00 96.81 85 VAL A O 1
ATOM 638 N N . LEU A 1 86 ? -0.259 3.160 2.674 1.00 95.88 86 LEU A N 1
ATOM 639 C CA . LEU A 1 86 ? 0.866 2.322 2.269 1.00 95.88 86 LEU A CA 1
ATOM 640 C C . LEU A 1 86 ? 1.579 1.733 3.497 1.00 95.88 86 LEU A C 1
ATOM 642 O O . LEU A 1 86 ? 2.442 2.359 4.109 1.00 95.88 86 LEU A O 1
ATOM 646 N N . LEU A 1 87 ? 1.309 0.459 3.793 1.00 94.19 87 LEU A N 1
ATOM 647 C CA . LEU A 1 87 ? 1.999 -0.316 4.840 1.00 94.19 87 LEU A CA 1
ATOM 648 C C . LEU A 1 87 ? 3.350 -0.890 4.362 1.00 94.19 87 LEU A C 1
ATOM 650 O O . LEU A 1 87 ? 3.738 -2.006 4.703 1.00 94.19 87 LEU A O 1
ATOM 654 N N . GLY A 1 88 ? 4.066 -0.154 3.515 1.00 86.31 88 GLY A N 1
ATOM 655 C CA . GLY A 1 88 ? 5.282 -0.596 2.833 1.00 86.31 88 GLY A CA 1
ATOM 656 C C . GLY A 1 88 ? 6.581 -0.065 3.440 1.00 86.31 88 GLY A C 1
ATOM 657 O O . GLY A 1 88 ? 6.619 0.502 4.530 1.00 86.31 88 GLY A O 1
ATOM 658 N N . SER A 1 89 ? 7.677 -0.261 2.704 1.00 82.19 89 SER A N 1
ATOM 659 C CA . SER A 1 89 ? 8.903 0.506 2.938 1.00 82.19 89 SER A CA 1
ATOM 660 C C . SER A 1 89 ? 8.701 1.919 2.404 1.00 82.19 89 SER A C 1
ATOM 662 O O . SER A 1 89 ? 8.386 2.075 1.228 1.00 82.19 89 SER A O 1
ATOM 664 N N . ILE A 1 90 ? 8.937 2.918 3.250 1.00 82.38 90 ILE A N 1
ATOM 665 C CA . ILE A 1 90 ? 8.791 4.345 2.918 1.00 82.38 90 ILE A CA 1
ATOM 666 C C . ILE A 1 90 ? 10.137 5.042 2.662 1.00 82.38 90 ILE A C 1
ATOM 668 O O . ILE A 1 90 ? 10.169 6.208 2.307 1.00 82.38 90 ILE A O 1
ATOM 672 N N . ALA A 1 91 ? 11.255 4.326 2.822 1.00 77.19 91 ALA A N 1
ATOM 673 C CA . ALA A 1 91 ? 12.605 4.880 2.688 1.00 77.19 91 ALA A CA 1
ATOM 674 C C . ALA A 1 91 ? 13.076 5.065 1.232 1.00 77.19 91 ALA A C 1
ATOM 676 O O . ALA A 1 91 ? 14.182 5.538 1.000 1.00 77.19 91 ALA A O 1
ATOM 677 N N . THR A 1 92 ? 12.284 4.633 0.247 1.00 78.81 92 THR A N 1
ATOM 678 C CA . THR A 1 92 ? 12.657 4.668 -1.176 1.00 78.81 92 THR A CA 1
ATOM 679 C C . THR A 1 92 ? 11.473 5.125 -2.023 1.00 78.81 92 THR A C 1
ATOM 681 O O . THR A 1 92 ? 10.354 4.685 -1.735 1.00 78.81 92 THR A O 1
ATOM 684 N N . PRO A 1 93 ? 11.699 5.869 -3.120 1.00 84.50 93 PRO A N 1
ATOM 685 C CA . PRO A 1 93 ? 10.622 6.383 -3.968 1.00 84.50 93 PRO A CA 1
ATOM 686 C C . PRO A 1 93 ? 9.871 5.288 -4.741 1.00 84.50 93 PRO A C 1
ATOM 688 O O . PRO A 1 93 ? 8.741 5.509 -5.151 1.00 84.50 93 PRO A O 1
ATOM 691 N N . LYS A 1 94 ? 10.426 4.070 -4.855 1.00 89.50 94 LYS A N 1
ATOM 692 C CA . LYS A 1 94 ? 9.897 2.967 -5.688 1.00 89.50 94 LYS A CA 1
ATOM 693 C C . LYS A 1 94 ? 8.418 2.619 -5.532 1.00 89.50 94 LYS A C 1
ATOM 695 O O . LYS A 1 94 ? 7.838 2.061 -6.454 1.00 89.50 94 LYS A O 1
ATOM 700 N N . TYR A 1 95 ? 7.811 2.904 -4.385 1.00 90.69 95 TYR A N 1
ATOM 701 C CA . TYR A 1 95 ? 6.363 2.763 -4.196 1.00 90.69 95 TYR A CA 1
ATOM 702 C C . TYR A 1 95 ? 5.671 4.118 -4.130 1.00 90.69 95 TYR A C 1
ATOM 704 O O . TYR A 1 95 ? 4.584 4.268 -4.671 1.00 90.69 95 TYR A O 1
ATOM 712 N N . LEU A 1 96 ? 6.298 5.082 -3.452 1.00 91.00 96 LEU A N 1
ATOM 713 C CA . LEU A 1 96 ? 5.713 6.389 -3.192 1.00 91.00 96 LEU A CA 1
ATOM 714 C C . LEU A 1 96 ? 5.499 7.170 -4.483 1.00 91.00 96 LEU A C 1
ATOM 716 O O . LEU A 1 96 ? 4.403 7.645 -4.697 1.00 91.00 96 LEU A O 1
ATOM 720 N N . GLU A 1 97 ? 6.482 7.244 -5.371 1.00 90.19 97 GLU A N 1
ATOM 721 C CA . GLU A 1 97 ? 6.388 8.021 -6.610 1.00 90.19 97 GLU A CA 1
ATOM 722 C C . GLU A 1 97 ? 5.215 7.588 -7.515 1.00 90.19 97 GLU A C 1
ATOM 724 O O . GLU A 1 97 ? 4.309 8.395 -7.728 1.00 90.19 97 GLU A O 1
ATOM 729 N N . PRO A 1 98 ? 5.112 6.318 -7.969 1.00 92.75 98 PRO A N 1
ATOM 730 C CA . PRO A 1 98 ? 4.008 5.917 -8.842 1.00 92.75 98 PRO A CA 1
ATOM 731 C C . PRO A 1 98 ? 2.629 5.984 -8.170 1.00 92.75 98 PRO A C 1
ATOM 733 O O . PRO A 1 98 ? 1.624 6.064 -8.874 1.00 92.75 98 PRO A O 1
ATOM 736 N N . LEU A 1 99 ? 2.561 5.922 -6.836 1.00 94.94 99 LEU A N 1
ATOM 737 C CA . LEU A 1 99 ? 1.303 6.004 -6.095 1.00 94.94 99 LEU A CA 1
ATOM 738 C C . LEU A 1 99 ? 0.895 7.450 -5.803 1.00 94.94 99 LEU A C 1
ATOM 740 O O . LEU A 1 99 ? -0.278 7.775 -5.963 1.00 94.94 99 LEU A O 1
ATOM 744 N N . THR A 1 100 ? 1.828 8.316 -5.403 1.00 93.06 100 THR A N 1
ATOM 745 C CA . THR A 1 100 ? 1.576 9.736 -5.116 1.00 93.06 100 THR A CA 1
ATOM 746 C C . THR A 1 100 ? 1.072 10.449 -6.362 1.00 93.06 100 THR A C 1
ATOM 748 O O . THR A 1 100 ? 0.108 11.203 -6.264 1.00 93.06 100 THR A O 1
ATOM 751 N N . ASP A 1 101 ? 1.635 10.146 -7.534 1.00 92.25 101 ASP A N 1
ATOM 752 C CA . ASP A 1 101 ? 1.198 10.720 -8.814 1.00 92.25 101 ASP A CA 1
ATOM 753 C C . ASP A 1 101 ? -0.292 10.485 -9.116 1.00 92.25 101 ASP A C 1
ATOM 755 O O . ASP A 1 101 ? -0.904 11.248 -9.859 1.00 92.25 101 ASP A O 1
ATOM 759 N N . ILE A 1 102 ? -0.877 9.412 -8.572 1.00 95.88 102 ILE A N 1
ATOM 760 C CA . ILE A 1 102 ? -2.245 8.978 -8.878 1.00 95.88 102 ILE A CA 1
ATOM 761 C C . ILE A 1 102 ? -3.208 9.248 -7.716 1.00 95.88 102 ILE A C 1
ATOM 763 O O . ILE A 1 102 ? -4.323 9.734 -7.911 1.00 95.88 102 ILE A O 1
ATOM 767 N N . LEU A 1 103 ? -2.798 8.918 -6.493 1.00 95.31 103 LEU A N 1
ATOM 768 C CA . LEU A 1 103 ? -3.627 9.037 -5.293 1.00 95.31 103 LEU A CA 1
ATOM 769 C C . LEU A 1 103 ? -3.534 10.432 -4.662 1.00 95.31 103 LEU A C 1
ATOM 771 O O . LEU A 1 103 ? -4.477 10.856 -3.985 1.00 95.31 103 LEU A O 1
ATOM 775 N N . GLY A 1 104 ? -2.438 11.157 -4.908 1.00 93.75 104 GLY A N 1
ATOM 776 C CA . GLY A 1 104 ? -2.218 12.512 -4.418 1.00 93.75 104 GLY A CA 1
ATOM 777 C C . GLY A 1 104 ? -2.367 12.606 -2.893 1.00 93.75 104 GLY A C 1
ATOM 778 O O . GLY A 1 104 ? -1.846 11.745 -2.180 1.00 93.75 104 GLY A O 1
ATOM 779 N N . PRO A 1 105 ? -3.122 13.594 -2.370 1.00 93.81 105 PRO A N 1
ATOM 780 C CA . PRO A 1 105 ? -3.328 13.784 -0.930 1.00 93.81 105 PRO A CA 1
ATOM 781 C C . PRO A 1 105 ? -3.967 12.595 -0.200 1.00 93.81 105 PRO A C 1
ATOM 783 O O . PRO A 1 105 ? -3.893 12.522 1.021 1.00 93.81 105 PRO A O 1
ATOM 786 N N . ARG A 1 106 ? -4.602 11.666 -0.928 1.00 95.50 106 ARG A N 1
ATOM 787 C CA . ARG A 1 106 ? -5.233 10.475 -0.340 1.00 95.50 106 ARG A CA 1
ATOM 788 C C . ARG A 1 106 ? -4.219 9.382 -0.013 1.00 95.50 106 ARG A C 1
ATOM 790 O O . ARG A 1 106 ? -4.549 8.472 0.745 1.00 95.50 106 ARG A O 1
ATOM 797 N N . LEU A 1 107 ? -2.990 9.450 -0.533 1.00 96.62 107 LEU A N 1
ATOM 798 C CA . LEU A 1 107 ? -1.939 8.511 -0.151 1.00 96.62 107 LEU A CA 1
ATOM 799 C C . LEU A 1 107 ? -1.375 8.875 1.220 1.00 96.62 107 LEU A C 1
ATOM 801 O O . LEU A 1 107 ? -0.840 9.963 1.420 1.00 96.62 107 LEU A O 1
ATOM 805 N N . HIS A 1 108 ? -1.441 7.925 2.141 1.00 96.25 108 HIS A N 1
ATOM 806 C CA . HIS A 1 108 ? -0.958 8.079 3.501 1.00 96.25 108 HIS A CA 1
ATOM 807 C C . HIS A 1 108 ? 0.070 7.009 3.861 1.00 96.25 108 HIS A C 1
ATOM 809 O O . HIS A 1 108 ? 0.108 5.918 3.285 1.00 96.25 108 HIS A O 1
ATOM 815 N N . ILE A 1 109 ? 0.891 7.314 4.861 1.00 95.38 109 ILE A N 1
ATOM 816 C CA . ILE A 1 109 ? 1.836 6.387 5.484 1.00 95.38 109 ILE A CA 1
ATOM 817 C C . ILE A 1 109 ? 1.689 6.437 7.010 1.00 95.38 109 ILE A C 1
ATOM 819 O O . ILE A 1 109 ? 1.335 7.486 7.554 1.00 95.38 109 ILE A O 1
ATOM 823 N N . PRO A 1 110 ? 1.990 5.346 7.736 1.00 96.12 110 PRO A N 1
ATOM 824 C CA . PRO A 1 110 ? 2.062 5.404 9.191 1.00 96.12 110 PRO A CA 1
ATOM 825 C C . PRO A 1 110 ? 3.230 6.285 9.645 1.00 96.12 110 PRO A C 1
ATOM 827 O O . PRO A 1 110 ? 4.382 6.039 9.279 1.00 96.12 110 PRO A O 1
ATOM 830 N N . ARG A 1 111 ? 2.955 7.290 10.478 1.00 94.88 111 ARG A N 1
ATOM 831 C CA . ARG A 1 111 ? 3.966 8.205 11.033 1.00 94.88 111 ARG A CA 1
ATOM 832 C C . ARG A 1 111 ? 5.045 7.447 11.802 1.00 94.88 111 ARG A C 1
ATOM 834 O O . ARG A 1 111 ? 6.222 7.785 11.739 1.00 94.88 111 ARG A O 1
ATOM 841 N N . GLU A 1 112 ? 4.649 6.391 12.500 1.00 94.88 112 GLU A N 1
ATOM 842 C CA . GLU A 1 112 ? 5.514 5.545 13.315 1.00 94.88 112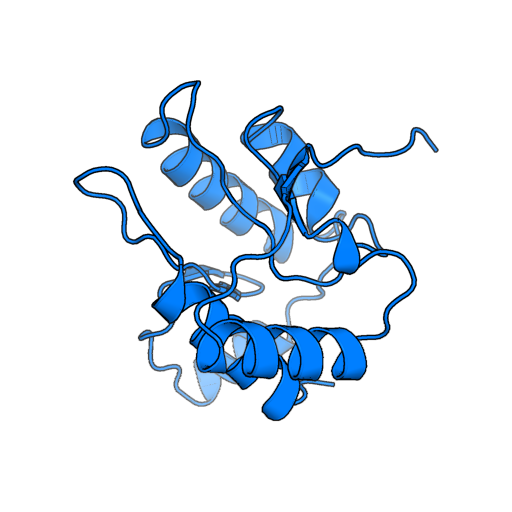 GLU A CA 1
ATOM 843 C C . GLU A 1 112 ? 6.512 4.728 12.481 1.00 94.88 112 GLU A C 1
ATOM 845 O O . GLU A 1 112 ? 7.428 4.136 13.041 1.00 94.88 112 GLU A O 1
ATOM 850 N N . PHE A 1 113 ? 6.367 4.670 11.152 1.00 92.50 113 PHE A N 1
ATOM 851 C CA . PHE A 1 113 ? 7.326 3.970 10.294 1.00 92.50 113 PHE A CA 1
ATOM 852 C C . PHE A 1 113 ? 8.639 4.737 10.120 1.00 92.50 113 PHE A C 1
ATOM 854 O O . PHE A 1 113 ? 9.649 4.125 9.759 1.00 92.50 113 PHE A O 1
ATOM 861 N N . VAL A 1 114 ? 8.646 6.049 10.371 1.00 87.62 114 VAL A N 1
ATOM 862 C CA . VAL A 1 114 ? 9.836 6.892 10.231 1.00 87.62 114 VAL A CA 1
ATOM 863 C C . VAL A 1 114 ? 10.926 6.409 11.192 1.00 87.62 114 VAL A C 1
ATOM 865 O O . VAL A 1 114 ? 10.706 6.275 12.392 1.00 87.62 114 VAL A O 1
ATOM 868 N N . GLY A 1 115 ? 12.110 6.111 10.653 1.00 85.75 115 GLY A N 1
ATOM 869 C CA . GLY A 1 115 ? 13.253 5.620 11.429 1.00 85.75 115 GLY A CA 1
ATOM 870 C C . GLY 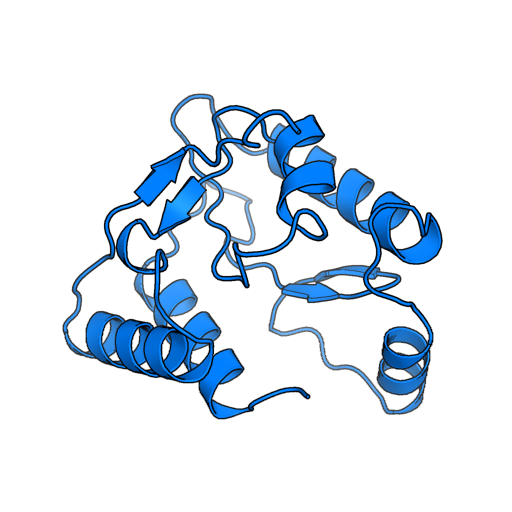A 1 115 ? 13.189 4.141 11.839 1.00 85.75 115 GLY A C 1
ATOM 871 O O . GLY A 1 115 ? 14.144 3.642 12.431 1.00 85.75 115 GLY A O 1
ATOM 872 N N . LEU A 1 116 ? 12.120 3.404 11.508 1.00 88.81 116 LEU A N 1
ATOM 873 C CA . LEU A 1 116 ? 12.018 1.972 11.804 1.00 88.81 116 LEU A CA 1
ATOM 874 C C . LEU A 1 116 ? 12.443 1.107 10.616 1.00 88.81 116 LEU A C 1
ATOM 876 O O . LEU A 1 116 ? 11.994 1.313 9.491 1.00 88.81 116 LEU A O 1
ATOM 880 N N . GLY A 1 117 ? 13.232 0.062 10.878 1.00 88.62 117 GLY A N 1
ATOM 881 C CA . GLY A 1 117 ? 13.529 -1.002 9.910 1.00 88.62 117 GLY A CA 1
ATOM 882 C C . GLY A 1 117 ? 12.366 -1.988 9.716 1.00 88.62 117 GLY A C 1
ATOM 883 O O . GLY A 1 117 ? 11.439 -2.044 10.524 1.00 88.62 117 GLY A O 1
ATOM 884 N N . ASP A 1 118 ? 12.424 -2.803 8.658 1.00 87.56 118 ASP A N 1
ATOM 885 C CA . ASP A 1 118 ? 11.327 -3.687 8.217 1.00 87.56 118 ASP A CA 1
ATOM 886 C C . ASP A 1 118 ? 10.759 -4.577 9.332 1.00 87.56 118 ASP A C 1
ATOM 888 O O . ASP A 1 118 ? 9.543 -4.668 9.510 1.00 87.56 118 ASP A O 1
ATOM 892 N N . MET A 1 119 ? 11.633 -5.206 10.121 1.00 87.81 119 MET A N 1
ATOM 893 C CA . MET A 1 119 ? 11.217 -6.103 11.203 1.00 87.81 119 MET A CA 1
ATOM 894 C C . MET A 1 119 ? 10.550 -5.349 12.356 1.00 87.81 119 MET A C 1
ATOM 896 O O . MET A 1 119 ? 9.535 -5.815 12.874 1.00 87.81 119 MET A O 1
ATOM 900 N N . SER A 1 120 ? 11.061 -4.168 12.714 1.00 91.25 120 SER A N 1
ATOM 901 C CA . SER A 1 120 ? 10.471 -3.314 13.752 1.00 91.25 120 SER A CA 1
ATOM 902 C C . SER A 1 120 ? 9.081 -2.831 13.347 1.00 91.25 120 SER A C 1
ATOM 904 O O . SER A 1 120 ? 8.160 -2.878 14.160 1.00 91.25 120 SER A O 1
ATOM 906 N N . ARG A 1 121 ? 8.891 -2.461 12.072 1.00 93.06 121 ARG A N 1
ATOM 907 C CA . ARG A 1 121 ? 7.568 -2.111 11.529 1.00 93.06 121 ARG A CA 1
ATOM 908 C C . ARG A 1 121 ? 6.616 -3.307 11.576 1.00 93.06 121 ARG A C 1
ATOM 910 O O . ARG A 1 121 ? 5.478 -3.167 12.012 1.00 93.06 121 ARG A O 1
ATOM 917 N N . GLY A 1 122 ? 7.088 -4.497 11.193 1.00 92.81 122 GLY A N 1
ATOM 918 C CA . GLY A 1 122 ? 6.315 -5.742 11.283 1.00 92.81 122 GLY A CA 1
ATOM 919 C C . GLY A 1 122 ? 5.845 -6.067 12.703 1.00 92.81 122 GLY A C 1
ATOM 920 O O . GLY A 1 122 ? 4.666 -6.346 12.914 1.00 92.81 122 GLY A O 1
ATOM 921 N N . ALA A 1 123 ? 6.750 -5.990 13.681 1.00 93.31 123 ALA A N 1
ATOM 922 C CA . ALA A 1 123 ? 6.435 -6.232 15.087 1.00 93.31 123 ALA A CA 1
ATOM 923 C C . ALA A 1 123 ? 5.477 -5.178 15.667 1.00 93.31 123 ALA A C 1
ATOM 925 O O . ALA A 1 123 ? 4.568 -5.529 16.420 1.00 93.31 123 ALA A O 1
ATOM 926 N N . LEU A 1 124 ? 5.651 -3.903 15.299 1.00 94.94 124 LEU A N 1
ATOM 927 C CA . LEU A 1 124 ? 4.739 -2.819 15.669 1.00 94.94 124 LEU A CA 1
ATOM 928 C C . LEU A 1 124 ? 3.318 -3.099 15.167 1.00 94.94 124 LEU A C 1
ATOM 930 O O . LEU A 1 124 ? 2.385 -3.075 15.961 1.00 94.94 124 LEU A O 1
ATOM 934 N N . MET A 1 125 ? 3.163 -3.426 13.882 1.00 96.25 125 MET A N 1
ATOM 935 C CA . MET A 1 125 ? 1.861 -3.731 13.281 1.00 96.25 125 MET A CA 1
ATOM 936 C C . MET A 1 125 ? 1.162 -4.917 13.955 1.00 96.25 125 MET A C 1
ATOM 938 O O . MET A 1 125 ? -0.018 -4.819 14.281 1.00 96.25 125 MET A O 1
ATOM 942 N N . LEU A 1 126 ? 1.888 -6.007 14.238 1.00 95.94 126 LEU A N 1
ATOM 943 C CA . LEU A 1 126 ? 1.334 -7.155 14.971 1.00 95.94 126 LEU A CA 1
ATOM 944 C C . LEU A 1 126 ? 0.852 -6.767 16.371 1.00 95.94 126 LEU A C 1
ATOM 946 O O . LEU A 1 126 ? -0.214 -7.198 16.805 1.00 95.94 126 LEU A O 1
ATOM 950 N N . ARG A 1 127 ? 1.637 -5.952 17.083 1.00 96.50 127 ARG A N 1
ATOM 951 C CA . ARG A 1 127 ? 1.277 -5.459 18.414 1.00 96.50 127 ARG A CA 1
ATOM 952 C C . ARG A 1 127 ? 0.022 -4.589 18.361 1.00 96.50 127 ARG A C 1
ATOM 954 O O . ARG A 1 127 ? -0.898 -4.838 19.127 1.00 96.50 127 ARG A O 1
ATOM 961 N N . CYS A 1 128 ? -0.017 -3.621 17.449 1.00 97.75 128 CYS A N 1
ATOM 962 C CA . CYS A 1 128 ? -1.158 -2.737 17.229 1.00 97.75 128 CYS A CA 1
ATOM 963 C C . CYS A 1 128 ? -2.442 -3.516 16.921 1.00 97.75 128 CYS A C 1
ATOM 965 O O . CYS A 1 128 ? -3.460 -3.282 17.564 1.00 97.75 128 CYS A O 1
ATOM 967 N N . ALA A 1 129 ? -2.371 -4.494 1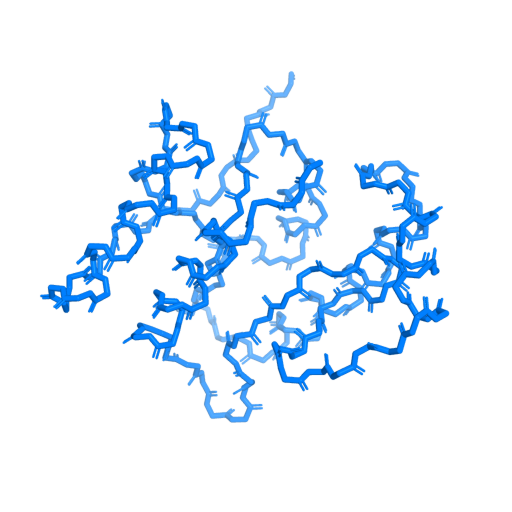6.009 1.00 97.62 129 ALA A N 1
ATOM 968 C CA . ALA A 1 129 ? -3.504 -5.355 15.673 1.00 97.62 129 ALA A CA 1
ATOM 969 C C . ALA A 1 129 ? -4.009 -6.140 16.894 1.00 97.62 129 ALA A C 1
ATOM 971 O O . ALA A 1 129 ? -5.207 -6.197 17.145 1.00 97.62 129 ALA A O 1
ATOM 972 N N . ARG A 1 130 ? -3.094 -6.696 17.701 1.00 97.25 130 ARG A N 1
ATOM 973 C CA . ARG A 1 130 ? -3.447 -7.411 18.938 1.00 97.25 130 ARG A CA 1
ATOM 974 C C . ARG A 1 130 ? -4.073 -6.497 19.998 1.00 97.25 130 ARG A C 1
ATOM 976 O O . ARG A 1 130 ? -4.903 -6.953 20.772 1.00 97.25 130 ARG A O 1
ATOM 983 N N . GLU A 1 131 ? -3.635 -5.245 20.069 1.00 97.88 131 GLU A N 1
ATOM 984 C CA . GLU A 1 131 ? -4.101 -4.249 21.044 1.00 97.88 131 GLU A CA 1
ATOM 985 C C . GLU A 1 131 ? -5.359 -3.492 20.584 1.00 97.88 131 GLU A C 1
ATOM 987 O O . GLU A 1 131 ? -5.900 -2.714 21.363 1.00 97.88 131 GLU A O 1
ATOM 992 N N . GLY A 1 132 ? -5.812 -3.673 19.337 1.00 97.56 132 GLY A N 1
ATOM 993 C CA . GLY A 1 132 ? -6.893 -2.867 18.759 1.00 97.56 132 GLY A CA 1
ATOM 994 C C . GLY A 1 132 ? -6.534 -1.382 18.623 1.00 97.56 132 GLY A C 1
ATOM 995 O O . GLY A 1 132 ? -7.414 -0.528 18.635 1.00 97.56 132 GLY A O 1
ATOM 996 N N . ARG A 1 133 ? -5.238 -1.059 18.529 1.00 97.94 133 ARG A N 1
ATOM 997 C CA . ARG A 1 133 ? -4.735 0.316 18.458 1.00 97.94 133 ARG A CA 1
ATOM 998 C C . ARG A 1 133 ? -4.262 0.650 17.051 1.00 97.94 133 ARG A C 1
ATOM 1000 O O . ARG A 1 133 ? -3.223 0.151 16.619 1.00 97.94 133 ARG A O 1
ATOM 1007 N N . GLU A 1 134 ? -4.986 1.530 16.376 1.00 98.19 134 GLU A N 1
ATOM 1008 C CA . GLU A 1 134 ? -4.605 2.025 15.056 1.00 98.19 134 GLU A CA 1
ATOM 1009 C C . GLU A 1 134 ? -3.374 2.957 15.131 1.00 98.19 134 GLU A C 1
ATOM 1011 O O . GLU A 1 134 ? -3.116 3.614 16.144 1.00 98.19 134 GLU A O 1
ATOM 1016 N N . LEU A 1 135 ? -2.558 2.952 14.078 1.00 97.75 135 LEU A N 1
ATOM 1017 C CA . LEU A 1 135 ? -1.410 3.838 13.881 1.00 97.75 135 LEU A CA 1
ATOM 1018 C C . LEU A 1 135 ? -1.868 5.228 13.435 1.00 97.75 135 LEU A C 1
ATOM 1020 O O . LEU A 1 135 ? -2.941 5.402 12.865 1.00 97.75 135 LEU A O 1
ATOM 1024 N N . THR A 1 136 ? -1.009 6.224 13.641 1.00 97.50 136 THR A N 1
ATOM 1025 C CA . THR A 1 136 ? -1.278 7.584 13.168 1.00 97.50 136 THR A CA 1
ATOM 1026 C C . THR A 1 136 ? -0.879 7.710 11.701 1.00 97.50 136 THR A C 1
ATOM 1028 O O . THR A 1 136 ? 0.298 7.559 11.368 1.00 97.50 136 THR A O 1
ATOM 1031 N N . TYR A 1 137 ? -1.817 8.039 10.815 1.00 96.75 137 TYR A N 1
ATOM 1032 C CA . TYR A 1 137 ? -1.516 8.249 9.398 1.00 96.75 137 TYR A CA 1
ATOM 1033 C C . TYR A 1 137 ? -1.210 9.712 9.081 1.00 96.75 137 TYR A C 1
ATOM 1035 O O . TYR A 1 137 ? -1.855 10.625 9.588 1.00 96.75 137 TYR A O 1
ATOM 1043 N N . ILE A 1 138 ? -0.223 9.926 8.214 1.00 94.81 138 ILE A N 1
ATOM 1044 C CA . ILE A 1 138 ? 0.127 11.235 7.653 1.00 94.81 138 ILE A CA 1
ATOM 1045 C C . ILE A 1 138 ? 0.154 11.141 6.130 1.00 94.81 138 ILE A C 1
ATOM 1047 O O . ILE A 1 138 ? 0.456 10.074 5.589 1.00 94.81 138 ILE A O 1
ATOM 1051 N N . ALA A 1 139 ? -0.149 12.243 5.443 1.00 93.19 139 ALA A N 1
ATOM 1052 C CA . ALA A 1 139 ? -0.045 12.303 3.989 1.00 93.19 139 ALA A CA 1
ATOM 1053 C C . ALA A 1 139 ? 1.386 11.962 3.547 1.00 93.19 139 ALA A C 1
ATOM 1055 O O . ALA A 1 139 ? 2.367 12.431 4.134 1.00 93.19 139 ALA A O 1
ATOM 1056 N N . ALA A 1 140 ? 1.505 11.135 2.513 1.00 89.75 140 ALA A N 1
ATOM 1057 C CA . ALA A 1 140 ? 2.786 10.836 1.906 1.00 89.75 140 ALA A CA 1
ATOM 1058 C C . ALA A 1 140 ? 3.299 12.086 1.180 1.00 89.75 140 ALA A C 1
ATOM 1060 O O . ALA A 1 140 ? 2.681 12.558 0.228 1.00 89.75 140 ALA A O 1
ATOM 1061 N N . SER A 1 141 ? 4.441 12.617 1.609 1.00 74.56 141 SER A N 1
ATOM 1062 C CA . SER A 1 141 ? 5.161 13.647 0.868 1.00 74.56 141 SER A CA 1
ATOM 1063 C C . SER A 1 141 ? 6.354 13.019 0.157 1.00 74.56 141 SER A C 1
ATOM 1065 O O . SER A 1 141 ? 7.165 12.313 0.759 1.00 74.56 141 SER A O 1
ATOM 1067 N N . LEU A 1 142 ? 6.474 13.276 -1.145 1.00 66.06 142 LEU A N 1
ATOM 1068 C CA . LEU A 1 142 ? 7.762 13.148 -1.813 1.00 66.06 142 LEU A CA 1
ATOM 1069 C C . LEU A 1 142 ? 8.586 14.343 -1.331 1.00 66.06 142 LEU A C 1
ATOM 1071 O O . LEU A 1 142 ? 8.200 15.488 -1.573 1.00 66.06 142 LEU A O 1
ATOM 1075 N N . GLN A 1 143 ? 9.673 14.107 -0.593 1.00 51.09 143 GLN A N 1
ATOM 1076 C CA . GLN A 1 143 ? 10.638 15.186 -0.408 1.00 51.09 143 GLN A CA 1
ATOM 1077 C C . GLN A 1 143 ? 11.205 15.515 -1.794 1.00 51.09 143 GLN A C 1
ATOM 1079 O O . GLN A 1 143 ? 11.604 14.580 -2.493 1.00 51.09 143 GLN A O 1
ATOM 1084 N N . PRO A 1 144 ? 11.199 16.789 -2.223 1.00 40.88 144 PRO A N 1
ATOM 1085 C CA . PRO A 1 144 ? 11.853 17.154 -3.466 1.00 40.88 144 PRO A CA 1
ATOM 1086 C C . PRO A 1 144 ? 13.334 16.784 -3.349 1.00 40.88 144 PRO A C 1
ATOM 1088 O O . PRO A 1 144 ? 13.977 17.106 -2.348 1.00 40.88 144 PRO A O 1
ATOM 1091 N N . SER A 1 145 ? 13.815 16.039 -4.342 1.00 44.19 145 SER A N 1
ATOM 1092 C CA . SER A 1 145 ? 15.233 15.750 -4.569 1.00 44.19 145 SER A CA 1
ATOM 1093 C C . SER A 1 145 ? 16.036 17.026 -4.773 1.00 44.19 145 SER A C 1
ATOM 1095 O O . SER A 1 145 ? 15.510 17.900 -5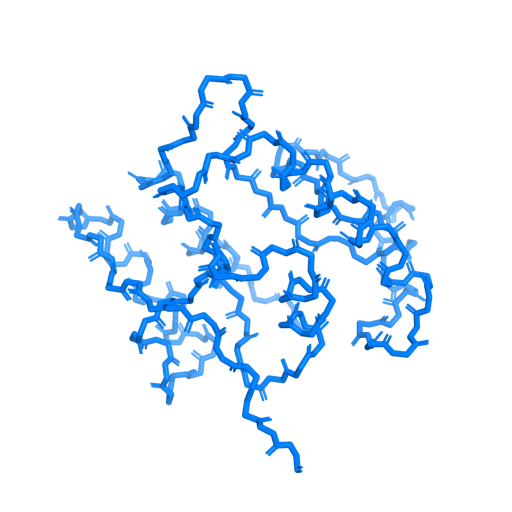.502 1.00 44.19 145 SER A O 1
#

Foldseek 3Di:
DDDPLLVVLVVLLQVLDFDFDPPDPRDWDQFQQAATDDPPDDDDPVRVVVSVPGDLAPVGCSRLVNNLVVLLVVLVRDDPPAADEDLDDLPDCSNVVSNCVRNPQRYKYFPVCVPDDSVRSSVVSNVCSVVSHDGDIDGDDDDDD

pLDDT: mean 91.0, std 9.87, range [40.88, 98.19]

Secondary structure (DSSP, 8-state):
---HHHHHHHHHHHHHH--PPTT-----EEETTTEEE-TT----HHHHHHHHTS---TT-HHHHHHHHHHHHHHHHH--TT--EE--S--SSHHHHHHHHHHHGGGEEEEGGGTT--HHHHHHHHHHHHHHT-PPPEEEPP----

Sequence (145 aa):
FMSGLYFRGKLAYASAFANPPDGCLGIHVIVPGRGLCSPDVVMDRDGLRAVARVPVDPDNRRYTDPLRRDAALLAAQLHAGDAAVLLGSIATPKYLEPLTDILGPRLHIPREFVGLGDMSRGALMLRCAREGRELTYIAASLQPS